Protein AF-X1KJU6-F1 (afdb_monomer_lite)

Structure (mmCIF, N/CA/C/O backbone):
data_AF-X1KJU6-F1
#
_entry.id   AF-X1KJU6-F1
#
loop_
_atom_site.group_PDB
_atom_site.id
_atom_site.type_symbol
_atom_site.label_atom_id
_atom_site.label_alt_id
_atom_site.label_comp_id
_atom_site.label_asym_id
_atom_site.label_entity_id
_atom_site.label_seq_id
_atom_site.pdbx_PDB_ins_code
_atom_site.Cartn_x
_atom_site.Cartn_y
_atom_site.Cartn_z
_atom_site.occupancy
_atom_site.B_iso_or_equiv
_atom_site.auth_seq_id
_atom_site.auth_comp_id
_atom_site.auth_asym_id
_atom_site.auth_atom_id
_atom_site.pdbx_PDB_model_num
ATOM 1 N N . GLN A 1 1 ? 4.885 -14.874 -15.066 1.00 65.81 1 GLN A N 1
ATOM 2 C CA . GLN A 1 1 ? 6.032 -14.267 -14.333 1.00 65.81 1 GLN A CA 1
ATOM 3 C C . GLN A 1 1 ? 6.355 -12.869 -14.890 1.00 65.81 1 GLN A C 1
ATOM 5 O O . GLN A 1 1 ? 7.406 -12.299 -14.605 1.00 65.81 1 GLN A O 1
ATOM 10 N N . ASP A 1 2 ? 5.419 -12.268 -15.626 1.00 92.44 2 ASP A N 1
ATOM 11 C CA . ASP A 1 2 ? 5.737 -11.310 -16.692 1.00 92.44 2 ASP A CA 1
ATOM 12 C C . ASP A 1 2 ? 5.614 -9.852 -16.252 1.00 92.44 2 ASP A C 1
ATOM 14 O O . ASP A 1 2 ? 6.088 -8.959 -16.947 1.00 92.44 2 ASP A O 1
ATOM 18 N N . ALA A 1 3 ? 5.067 -9.617 -15.056 1.00 94.62 3 ALA A N 1
ATOM 19 C CA . ALA A 1 3 ? 4.995 -8.293 -14.456 1.00 94.62 3 ALA A CA 1
ATOM 20 C C . ALA A 1 3 ? 6.397 -7.721 -14.188 1.00 94.62 3 ALA A C 1
ATOM 22 O O . ALA A 1 3 ? 7.295 -8.429 -13.706 1.00 94.62 3 ALA A O 1
ATOM 23 N N . ASP A 1 4 ? 6.566 -6.439 -14.496 1.00 94.38 4 ASP A N 1
ATOM 24 C CA . ASP A 1 4 ? 7.745 -5.638 -14.159 1.00 94.38 4 ASP A CA 1
ATOM 25 C C . ASP A 1 4 ? 7.725 -5.176 -12.698 1.00 94.38 4 ASP A C 1
ATOM 27 O O . ASP A 1 4 ? 8.764 -5.183 -12.038 1.00 94.38 4 ASP A O 1
ATOM 31 N N . LEU A 1 5 ? 6.534 -4.852 -12.192 1.00 95.12 5 LEU A N 1
ATOM 32 C CA . LEU A 1 5 ? 6.279 -4.373 -10.839 1.00 95.12 5 LEU A CA 1
ATOM 33 C C . LEU A 1 5 ? 5.124 -5.168 -10.221 1.00 95.12 5 LEU A C 1
ATOM 35 O O . LEU A 1 5 ? 4.098 -5.379 -10.868 1.00 95.12 5 LEU A O 1
ATOM 39 N N . VAL A 1 6 ? 5.288 -5.608 -8.975 1.00 96.94 6 VAL A N 1
ATOM 40 C CA . VAL A 1 6 ? 4.221 -6.227 -8.177 1.00 96.94 6 VAL A CA 1
ATOM 41 C C . VAL A 1 6 ? 4.194 -5.550 -6.820 1.00 96.94 6 VAL A C 1
ATOM 43 O O . VAL A 1 6 ? 5.193 -5.567 -6.101 1.00 96.94 6 VAL A O 1
ATOM 46 N N . LEU A 1 7 ? 3.041 -4.982 -6.482 1.00 96.62 7 LEU A N 1
ATOM 47 C CA . LEU A 1 7 ? 2.791 -4.315 -5.213 1.00 96.62 7 LEU A CA 1
ATOM 48 C C . LEU A 1 7 ? 1.736 -5.090 -4.429 1.00 96.62 7 LEU A C 1
ATOM 50 O O . LEU A 1 7 ? 0.770 -5.590 -5.008 1.00 96.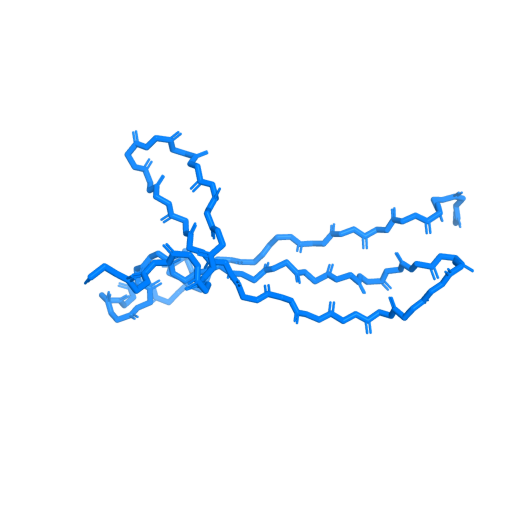62 7 LEU A O 1
ATOM 54 N N . SER A 1 8 ? 1.900 -5.146 -3.114 1.00 96.94 8 SER A N 1
ATOM 55 C CA . SER A 1 8 ? 0.846 -5.566 -2.195 1.00 96.94 8 SER A CA 1
ATOM 56 C C . SER A 1 8 ? 0.494 -4.425 -1.258 1.00 96.94 8 SER A C 1
ATOM 58 O O . SER A 1 8 ? 1.371 -3.701 -0.796 1.00 96.94 8 SER A O 1
ATOM 60 N N . LEU A 1 9 ? -0.800 -4.291 -0.984 1.00 95.56 9 LEU A N 1
ATOM 61 C CA . LEU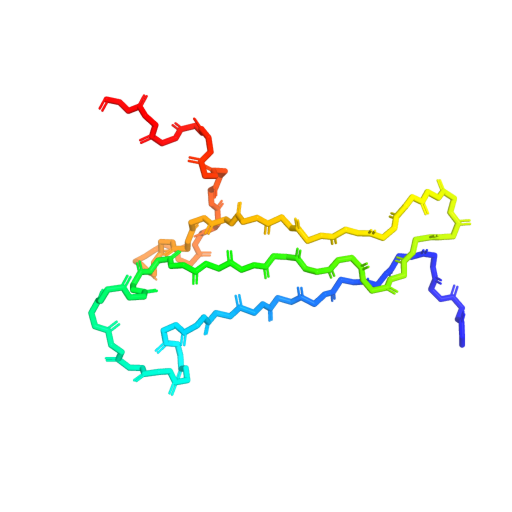 A 1 9 ? -1.330 -3.372 0.010 1.00 95.56 9 LEU A CA 1
ATOM 62 C C . LEU A 1 9 ? -1.669 -4.156 1.267 1.00 95.56 9 LEU A C 1
ATOM 64 O O . LEU A 1 9 ? -2.404 -5.144 1.205 1.00 95.56 9 LEU A O 1
ATOM 68 N N . TYR A 1 10 ? -1.162 -3.690 2.399 1.00 96.06 10 TYR A N 1
ATOM 69 C CA . TYR A 1 10 ? -1.439 -4.272 3.698 1.00 96.06 10 TYR A CA 1
ATOM 70 C C . TYR A 1 10 ? -1.991 -3.208 4.646 1.00 96.06 10 TYR A C 1
ATOM 72 O O . TYR A 1 10 ? -1.490 -2.090 4.709 1.00 96.06 10 TYR A O 1
ATOM 80 N N . ARG A 1 11 ? -3.067 -3.541 5.361 1.00 94.88 11 ARG A N 1
ATOM 81 C CA . ARG A 1 11 ? -3.742 -2.649 6.311 1.00 94.88 11 ARG A CA 1
ATOM 82 C C . ARG A 1 11 ? -3.867 -3.365 7.645 1.00 94.88 11 ARG A C 1
ATOM 84 O O . ARG A 1 11 ? -4.758 -4.199 7.795 1.00 94.88 11 ARG A O 1
ATOM 91 N N . GLU A 1 12 ? -3.010 -3.016 8.599 1.00 93.19 12 GLU A N 1
ATOM 92 C CA . GLU A 1 12 ? -2.933 -3.684 9.908 1.00 93.19 12 GLU A CA 1
ATOM 93 C C . GLU A 1 12 ? -4.291 -3.671 10.629 1.00 93.19 12 GLU A C 1
ATOM 95 O O . GLU A 1 12 ? -4.780 -4.718 11.047 1.00 93.19 12 GLU A O 1
ATOM 100 N N . TYR A 1 13 ? -4.974 -2.518 10.651 1.00 94.38 13 TYR A N 1
ATOM 101 C CA . TYR A 1 13 ? -6.279 -2.367 11.309 1.00 94.38 13 TYR A CA 1
ATOM 102 C C . TYR A 1 13 ? -7.339 -3.376 10.849 1.00 94.38 13 TYR A C 1
ATOM 104 O O . TYR A 1 13 ? -8.195 -3.765 11.640 1.00 94.38 13 TYR A O 1
ATOM 112 N N . TYR A 1 14 ? -7.308 -3.793 9.576 1.00 92.56 14 TYR A N 1
ATOM 113 C CA . TYR A 1 14 ? -8.296 -4.734 9.039 1.00 92.56 14 TYR A CA 1
ATOM 114 C C . TYR A 1 14 ? -8.198 -6.111 9.709 1.00 92.56 14 TYR A C 1
ATOM 116 O O . TYR A 1 14 ? -9.210 -6.787 9.871 1.00 92.56 14 TYR A O 1
ATOM 124 N N . TYR A 1 15 ? -6.992 -6.504 10.117 1.00 93.31 15 TYR A N 1
ATOM 125 C CA . TYR A 1 15 ? -6.728 -7.790 10.753 1.00 93.31 15 TYR A CA 1
ATOM 126 C C . TYR A 1 15 ? -6.677 -7.681 12.276 1.00 93.31 15 TYR A C 1
ATOM 128 O O . TYR A 1 15 ? -7.183 -8.564 12.967 1.00 93.31 15 TYR A O 1
ATOM 136 N N . SER A 1 16 ? -6.084 -6.608 12.807 1.00 95.00 16 SER A N 1
ATOM 137 C CA . SER A 1 16 ? -5.888 -6.444 14.249 1.00 95.00 16 SER A CA 1
ATOM 138 C C . SER A 1 16 ? -7.142 -5.934 14.966 1.00 95.00 16 SER A C 1
ATOM 140 O O . SER A 1 16 ? -7.376 -6.280 16.123 1.00 95.00 16 SER A O 1
ATOM 142 N N . GLY A 1 17 ? -7.945 -5.093 14.302 1.00 93.44 17 GLY A N 1
ATOM 143 C CA . GLY A 1 17 ? -9.092 -4.399 14.894 1.00 93.44 17 GLY A CA 1
ATOM 144 C C . GLY A 1 17 ? -8.729 -3.394 15.995 1.00 93.44 17 GLY A C 1
ATOM 145 O O . GLY A 1 17 ? -9.627 -2.851 16.644 1.00 93.44 17 GLY A O 1
ATOM 146 N N . LYS A 1 18 ? -7.437 -3.135 16.233 1.00 95.31 18 LYS A N 1
ATOM 147 C CA . LYS A 1 18 ? -6.989 -2.314 17.358 1.00 95.31 18 LYS A CA 1
ATOM 148 C C . LYS A 1 18 ? -6.990 -0.821 17.012 1.00 95.31 18 LYS A C 1
ATOM 150 O O . LYS A 1 18 ? -6.528 -0.452 15.931 1.00 95.31 18 LYS A O 1
ATOM 155 N N . PRO A 1 19 ? -7.487 0.067 17.892 1.00 92.31 19 PRO A N 1
ATOM 156 C CA . PRO A 1 19 ? -7.558 1.502 17.611 1.00 92.31 19 PRO A CA 1
ATOM 157 C C . PRO A 1 19 ? -6.216 2.144 17.232 1.00 92.31 19 PRO A C 1
ATOM 159 O O . PRO A 1 19 ? -6.200 3.028 16.382 1.00 92.31 19 PRO A O 1
ATOM 162 N N . GLU A 1 20 ? -5.104 1.686 17.810 1.00 92.38 20 GLU A N 1
ATOM 163 C CA . GLU A 1 20 ? -3.749 2.183 17.538 1.00 92.38 20 GLU A CA 1
ATOM 164 C C . GLU A 1 20 ? -3.244 1.899 16.119 1.00 92.38 20 GLU A C 1
ATOM 166 O O . GLU A 1 20 ? -2.275 2.516 15.680 1.00 92.38 20 GLU A O 1
ATOM 171 N N . ASP A 1 21 ? -3.881 0.975 15.400 1.00 93.25 21 ASP A N 1
ATOM 172 C CA . ASP A 1 21 ? -3.530 0.629 14.024 1.00 93.25 21 ASP A CA 1
ATOM 173 C C . ASP A 1 21 ? -4.403 1.354 13.002 1.00 93.25 21 ASP A C 1
ATOM 175 O O . ASP A 1 21 ? -4.201 1.203 11.793 1.00 93.25 21 ASP A O 1
ATOM 179 N N . ARG A 1 22 ? -5.373 2.158 13.459 1.00 91.88 22 ARG A N 1
ATOM 180 C CA . ARG A 1 22 ? -6.224 2.942 12.564 1.00 91.88 22 ARG A CA 1
ATOM 181 C C . ARG A 1 22 ? -5.371 3.840 11.684 1.00 91.88 22 ARG A C 1
ATOM 183 O O . ARG A 1 22 ? -4.496 4.559 12.148 1.00 91.88 22 ARG A O 1
ATOM 190 N N . GLY A 1 23 ? -5.653 3.768 10.392 1.00 91.94 23 GLY A N 1
ATOM 191 C CA . GLY A 1 23 ? -4.922 4.510 9.380 1.00 91.94 23 GLY A CA 1
ATOM 192 C C . GLY A 1 23 ? -3.566 3.920 9.005 1.00 91.94 23 GLY A C 1
ATOM 193 O O . GLY A 1 23 ? -3.058 4.307 7.966 1.00 91.94 23 GLY A O 1
ATOM 194 N N . LYS A 1 24 ? -2.997 2.949 9.732 1.00 94.50 24 LYS A N 1
ATOM 195 C CA . LYS A 1 24 ? -1.739 2.320 9.301 1.00 94.50 24 LYS A CA 1
ATOM 196 C C . LYS A 1 24 ? -1.961 1.479 8.048 1.00 94.50 24 LYS A C 1
ATOM 198 O O . LYS A 1 24 ? -2.783 0.553 8.037 1.00 94.50 24 LYS A O 1
ATOM 203 N N . ALA A 1 25 ? -1.202 1.782 7.006 1.00 95.62 25 ALA A N 1
ATOM 204 C CA . ALA A 1 25 ? -1.112 0.977 5.804 1.00 95.62 25 ALA A CA 1
ATOM 205 C C . ALA A 1 25 ? 0.348 0.843 5.367 1.00 95.62 25 ALA A C 1
ATOM 207 O O . ALA A 1 25 ? 1.150 1.738 5.591 1.00 95.62 25 ALA A O 1
ATOM 208 N N . GLU A 1 26 ? 0.677 -0.269 4.724 1.00 95.69 26 GLU A N 1
ATOM 209 C CA . GLU A 1 26 ? 1.996 -0.528 4.151 1.00 95.69 26 GLU A CA 1
ATOM 210 C C . GLU A 1 26 ? 1.824 -0.884 2.669 1.00 95.69 26 GLU A C 1
ATOM 212 O O . GLU A 1 26 ? 0.979 -1.713 2.301 1.00 95.69 26 GLU A O 1
ATOM 217 N N . VAL A 1 27 ? 2.624 -0.253 1.811 1.00 96.12 27 VAL A N 1
ATOM 218 C CA . VAL A 1 27 ? 2.854 -0.696 0.433 1.00 96.12 27 VAL A CA 1
ATOM 219 C C . VAL A 1 27 ? 4.126 -1.519 0.408 1.00 96.12 27 VAL A C 1
ATOM 221 O O . VAL A 1 27 ? 5.196 -1.042 0.772 1.00 96.12 27 VAL A O 1
ATOM 224 N N . ILE A 1 28 ? 4.014 -2.748 -0.083 1.00 97.12 28 ILE A N 1
ATOM 225 C CA . ILE A 1 28 ? 5.135 -3.675 -0.205 1.00 97.12 28 ILE A CA 1
ATOM 226 C C . ILE A 1 28 ? 5.454 -3.856 -1.681 1.00 97.12 28 ILE A C 1
ATOM 228 O O . ILE A 1 28 ? 4.632 -4.369 -2.447 1.00 97.12 28 ILE A O 1
ATOM 232 N N . ILE A 1 29 ? 6.665 -3.482 -2.080 1.00 97.44 29 ILE A N 1
ATOM 233 C CA . ILE A 1 29 ? 7.189 -3.736 -3.418 1.00 97.44 29 ILE A CA 1
ATOM 234 C C . ILE A 1 29 ? 7.739 -5.162 -3.445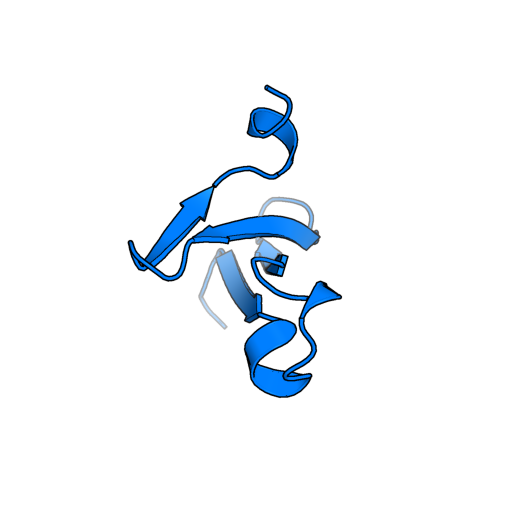 1.00 97.44 29 ILE A C 1
ATOM 236 O O . ILE A 1 29 ? 8.911 -5.395 -3.175 1.00 97.44 29 ILE A O 1
ATOM 240 N N . ASN A 1 30 ? 6.896 -6.135 -3.788 1.00 96.81 30 ASN A N 1
ATOM 241 C CA . ASN A 1 30 ? 7.297 -7.546 -3.852 1.00 96.81 30 ASN A CA 1
ATOM 242 C C . ASN A 1 30 ? 8.186 -7.863 -5.058 1.00 96.81 30 ASN A C 1
ATOM 244 O O . ASN A 1 30 ? 8.968 -8.811 -5.033 1.00 96.81 30 ASN A O 1
ATOM 248 N N . LYS A 1 31 ? 8.038 -7.104 -6.147 1.00 96.50 31 LYS A N 1
ATOM 249 C CA . LYS A 1 31 ? 8.853 -7.267 -7.351 1.00 96.50 31 LYS A CA 1
ATOM 250 C C . LYS A 1 31 ? 9.079 -5.923 -8.007 1.00 96.50 31 LYS A C 1
ATOM 252 O O . LYS A 1 31 ? 8.113 -5.215 -8.260 1.00 96.50 31 LYS A O 1
ATOM 257 N N . GLN A 1 32 ? 10.325 -5.643 -8.363 1.00 96.88 32 GLN A N 1
ATOM 258 C CA . GLN A 1 32 ? 10.716 -4.509 -9.190 1.00 96.88 32 GLN A CA 1
ATOM 259 C C . GLN A 1 32 ? 11.828 -4.974 -10.140 1.00 96.88 32 GLN A C 1
ATOM 261 O O . GLN A 1 32 ? 12.926 -5.301 -9.703 1.00 96.88 32 GL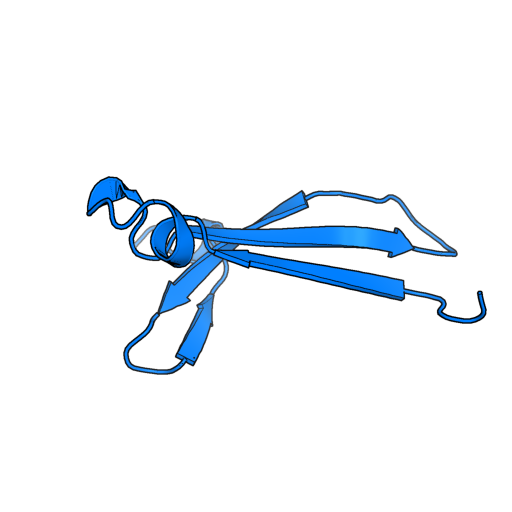N A O 1
ATOM 266 N N . ARG A 1 33 ? 11.559 -5.063 -11.451 1.00 95.19 33 ARG A N 1
ATOM 267 C CA . ARG A 1 33 ? 12.519 -5.628 -12.429 1.00 95.19 33 ARG A CA 1
ATOM 268 C C . ARG A 1 33 ? 13.796 -4.790 -12.555 1.00 95.19 33 ARG A C 1
ATOM 270 O O . ARG A 1 33 ? 14.842 -5.323 -12.916 1.00 95.19 33 ARG A O 1
ATOM 277 N N . ARG A 1 34 ? 13.708 -3.483 -12.296 1.00 94.50 34 ARG A N 1
ATOM 278 C CA . ARG A 1 34 ? 14.812 -2.521 -12.457 1.00 94.50 34 ARG A CA 1
ATOM 279 C C . ARG A 1 34 ? 14.981 -1.627 -11.231 1.00 94.50 34 ARG A C 1
ATOM 281 O O . ARG A 1 34 ? 15.032 -0.410 -11.354 1.00 94.50 34 ARG A O 1
ATOM 288 N N . GLY A 1 35 ? 15.026 -2.217 -10.045 1.00 94.81 35 GLY A N 1
ATOM 289 C CA . GLY A 1 35 ? 15.154 -1.443 -8.817 1.00 94.81 35 GLY A CA 1
ATOM 290 C C . GLY A 1 35 ? 15.014 -2.300 -7.567 1.00 94.81 35 GLY A C 1
ATOM 291 O O . GLY A 1 35 ? 14.794 -3.508 -7.675 1.00 94.81 35 GLY A O 1
ATOM 292 N N . PRO A 1 36 ? 15.163 -1.684 -6.389 1.00 96.12 36 PRO A N 1
ATOM 293 C CA . PRO A 1 36 ? 15.020 -2.381 -5.126 1.00 96.12 36 PRO A CA 1
ATOM 294 C C . PRO A 1 36 ? 13.558 -2.746 -4.848 1.00 96.12 36 PRO A C 1
ATOM 296 O O . PRO A 1 36 ? 12.618 -2.103 -5.322 1.00 96.12 36 PRO A O 1
ATOM 299 N N . THR A 1 37 ? 13.389 -3.790 -4.049 1.00 96.75 37 THR A N 1
ATOM 300 C CA . THR A 1 37 ? 12.157 -4.080 -3.318 1.00 96.75 37 THR A CA 1
ATOM 301 C C . THR A 1 37 ? 12.251 -3.419 -1.954 1.00 96.75 37 THR A C 1
ATOM 303 O O . THR A 1 37 ? 13.283 -3.548 -1.298 1.00 96.75 37 THR A O 1
ATOM 306 N N . ASP A 1 38 ? 11.188 -2.755 -1.525 1.00 96.06 38 ASP A N 1
ATOM 307 C CA . ASP A 1 38 ? 11.120 -2.119 -0.217 1.00 96.06 38 ASP A CA 1
ATOM 308 C C . ASP A 1 38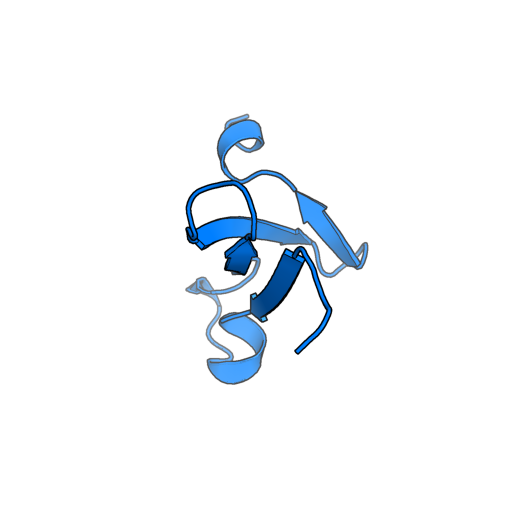 ? 9.674 -2.056 0.282 1.00 96.06 38 ASP A C 1
ATOM 310 O O . ASP A 1 38 ? 8.728 -2.393 -0.445 1.00 96.06 38 ASP A O 1
ATOM 314 N N . LYS A 1 39 ? 9.517 -1.635 1.530 1.00 95.44 39 LYS A N 1
ATOM 315 C CA . LYS A 1 39 ? 8.243 -1.401 2.193 1.00 95.44 39 LYS A CA 1
ATOM 316 C C . LYS A 1 39 ? 8.132 0.070 2.547 1.00 95.44 39 LYS A C 1
ATOM 318 O O . LYS A 1 39 ? 9.053 0.640 3.118 1.00 95.44 39 LYS A O 1
ATOM 323 N N . LEU A 1 40 ? 6.999 0.669 2.208 1.00 93.94 40 LEU A N 1
ATOM 324 C CA . LEU A 1 40 ? 6.716 2.065 2.505 1.00 93.94 40 LEU A CA 1
ATOM 325 C C . LEU A 1 40 ? 5.472 2.162 3.376 1.00 93.94 40 LEU A C 1
ATOM 327 O O . LEU A 1 40 ? 4.432 1.580 3.054 1.00 93.94 40 LEU A O 1
ATOM 331 N N . ASP A 1 41 ? 5.587 2.934 4.449 1.00 94.62 41 ASP A N 1
ATOM 332 C CA . ASP A 1 41 ? 4.468 3.238 5.326 1.00 94.62 41 ASP A CA 1
ATOM 333 C C . ASP A 1 41 ? 3.606 4.356 4.737 1.00 94.62 41 ASP A C 1
ATOM 335 O O . ASP A 1 41 ? 4.102 5.404 4.326 1.00 94.62 41 ASP A O 1
ATOM 339 N N . LEU A 1 42 ? 2.295 4.150 4.768 1.00 94.44 42 LEU A N 1
ATOM 340 C CA . LEU A 1 42 ? 1.275 5.088 4.319 1.00 94.44 42 LEU A CA 1
ATOM 341 C C . LEU A 1 42 ? 0.218 5.297 5.403 1.00 94.44 42 LEU A C 1
ATOM 343 O O . LEU A 1 42 ? 0.036 4.473 6.306 1.00 94.44 42 LEU A O 1
ATOM 347 N N . ILE A 1 43 ? -0.545 6.377 5.251 1.00 94.44 43 ILE A N 1
ATOM 348 C CA . ILE A 1 43 ? -1.756 6.633 6.027 1.00 94.44 43 ILE A CA 1
ATOM 349 C C . ILE A 1 43 ? -2.985 6.354 5.161 1.00 94.44 43 ILE A C 1
ATOM 351 O O . ILE A 1 43 ? -3.124 6.898 4.072 1.00 94.44 43 ILE A O 1
ATOM 355 N N . PHE A 1 44 ? -3.899 5.510 5.636 1.00 95.06 44 PHE A N 1
ATOM 356 C CA . PHE A 1 44 ? -5.174 5.213 4.987 1.00 95.06 44 PHE A CA 1
ATOM 357 C C . PHE A 1 44 ? -6.335 5.946 5.666 1.00 95.06 44 PHE A C 1
ATOM 359 O O . PHE A 1 44 ? -6.742 5.601 6.777 1.00 95.06 44 PHE A O 1
ATOM 366 N N . ILE A 1 45 ? -6.930 6.902 4.960 1.00 94.56 45 ILE A N 1
ATOM 367 C CA . ILE A 1 45 ? -8.099 7.660 5.409 1.00 94.56 45 ILE A CA 1
ATOM 368 C C . ILE A 1 45 ? -9.360 6.945 4.923 1.00 94.56 45 ILE A C 1
ATOM 370 O O . ILE A 1 45 ? -9.712 6.981 3.738 1.00 94.56 45 ILE A O 1
ATOM 374 N N . SER A 1 46 ? -10.033 6.260 5.846 1.00 92.06 46 SER A N 1
ATOM 375 C CA . SER A 1 46 ? -11.150 5.359 5.543 1.00 92.06 46 SER A CA 1
ATOM 376 C C . SER A 1 46 ? -12.383 6.063 4.986 1.00 92.06 46 SER A C 1
ATOM 378 O O . SER A 1 46 ? -13.060 5.525 4.115 1.00 92.06 46 SER A O 1
ATOM 380 N N . GLU A 1 47 ? -12.617 7.288 5.439 1.00 93.94 47 GLU A N 1
ATOM 381 C CA . GLU A 1 47 ? -13.731 8.160 5.092 1.00 93.94 47 GLU A CA 1
ATOM 382 C C . GLU A 1 47 ? -13.724 8.517 3.604 1.00 93.94 47 GLU A C 1
ATOM 384 O O . GLU A 1 47 ? -14.778 8.705 3.001 1.00 93.94 47 GLU A O 1
ATOM 389 N N . TYR A 1 48 ? -12.533 8.561 3.001 1.00 96.00 48 TYR A N 1
ATOM 390 C CA . TYR A 1 48 ? -12.337 8.914 1.596 1.00 96.00 48 TYR A CA 1
ATOM 391 C C . TYR A 1 48 ? -11.754 7.769 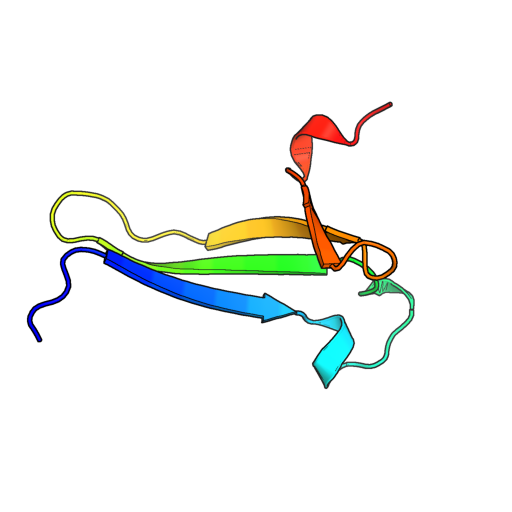0.766 1.00 96.00 48 TYR A C 1
ATOM 393 O O . TYR A 1 48 ? -11.530 7.942 -0.429 1.00 96.00 48 TYR A O 1
ATOM 401 N N . THR A 1 49 ? -11.493 6.607 1.379 1.00 94.44 49 THR A N 1
ATOM 402 C CA . THR A 1 49 ? -10.762 5.487 0.756 1.00 94.44 49 THR A CA 1
ATOM 403 C C . THR A 1 49 ? -9.457 5.966 0.098 1.00 94.44 49 THR A C 1
ATOM 405 O O . THR A 1 49 ? -9.145 5.619 -1.041 1.00 94.44 49 THR A O 1
ATOM 408 N N . ARG A 1 50 ? -8.705 6.823 0.800 1.00 93.81 50 ARG A N 1
ATOM 409 C CA . ARG A 1 50 ? -7.509 7.500 0.273 1.00 93.81 50 ARG A CA 1
ATOM 410 C C . ARG A 1 50 ? -6.257 7.067 1.024 1.00 93.81 50 ARG A C 1
ATOM 412 O O . ARG A 1 50 ? -6.310 6.873 2.233 1.00 93.81 50 ARG A O 1
ATOM 419 N N . PHE A 1 51 ? -5.146 6.954 0.300 1.00 93.81 51 PHE A N 1
ATOM 420 C CA . PHE A 1 51 ? -3.815 6.809 0.879 1.00 93.81 51 PHE A CA 1
ATOM 421 C C . PHE A 1 51 ? -3.068 8.139 0.787 1.00 93.81 51 PHE A C 1
ATOM 423 O O . PHE A 1 51 ? -3.119 8.791 -0.256 1.00 93.81 51 PHE A O 1
ATOM 430 N N . GLU A 1 52 ? -2.397 8.520 1.865 1.00 92.69 52 GLU A N 1
ATOM 431 C CA . GLU A 1 52 ? -1.541 9.701 1.951 1.00 92.69 52 GLU A CA 1
ATOM 432 C C . GLU A 1 52 ? -0.148 9.301 2.444 1.00 92.69 52 GLU A C 1
ATOM 434 O O . GLU A 1 52 ? 0.016 8.279 3.124 1.00 92.69 52 GLU A O 1
ATOM 439 N N . ASP A 1 53 ? 0.855 10.093 2.071 1.00 89.56 53 ASP A N 1
ATOM 440 C CA . ASP A 1 53 ? 2.227 9.891 2.526 1.00 89.56 53 ASP A CA 1
ATOM 441 C C . ASP A 1 53 ? 2.314 10.106 4.032 1.00 89.56 53 ASP A C 1
ATOM 443 O O . ASP A 1 53 ? 1.820 11.098 4.571 1.00 89.56 53 ASP A O 1
ATOM 447 N N . ARG A 1 54 ? 2.997 9.187 4.716 1.00 80.81 54 ARG A N 1
ATOM 448 C CA . ARG A 1 54 ? 3.192 9.281 6.163 1.00 80.81 54 ARG A CA 1
ATOM 449 C C . ARG A 1 54 ? 4.001 10.519 6.568 1.00 80.81 54 ARG A C 1
ATOM 451 O O . ARG A 1 54 ? 3.756 11.064 7.637 1.00 80.81 54 ARG A O 1
ATOM 458 N N . GLU A 1 55 ? 4.927 10.969 5.722 1.00 71.25 55 GLU A N 1
ATOM 459 C CA . GLU A 1 55 ? 5.809 12.114 6.001 1.00 71.25 55 GLU A CA 1
ATOM 460 C C . GLU A 1 55 ? 5.150 13.480 5.750 1.00 71.25 55 GLU A C 1
ATOM 462 O O . GLU A 1 55 ? 5.528 14.467 6.371 1.00 71.25 55 GLU A O 1
ATOM 467 N N . LEU A 1 56 ? 4.126 13.557 4.894 1.00 59.66 56 LEU A N 1
ATOM 468 C CA . LEU A 1 56 ? 3.385 14.800 4.623 1.00 59.66 56 LEU A CA 1
ATOM 469 C C . LEU A 1 56 ? 2.338 15.131 5.706 1.00 59.66 56 LEU A C 1
ATOM 471 O O . LEU A 1 56 ? 1.646 16.143 5.602 1.00 59.66 56 LEU A O 1
ATOM 475 N N . GLY A 1 57 ? 2.224 14.283 6.733 1.00 50.50 57 GLY A N 1
ATOM 476 C CA . GLY A 1 57 ? 1.263 14.389 7.832 1.00 50.50 57 GLY A CA 1
ATOM 477 C C . GLY A 1 57 ? 1.789 15.037 9.119 1.00 50.50 57 GLY A C 1
ATOM 478 O O . GLY A 1 57 ? 1.081 14.988 10.123 1.00 50.50 57 GLY A O 1
ATOM 479 N N . GLU A 1 58 ? 2.989 15.628 9.127 1.00 45.84 58 GLU A N 1
ATOM 480 C CA . GLU A 1 58 ? 3.372 16.573 10.187 1.00 45.84 58 GLU A CA 1
ATOM 481 C C . GLU A 1 58 ? 2.805 17.963 9.852 1.00 45.84 58 GLU A C 1
ATOM 483 O O . GLU A 1 58 ? 3.414 18.742 9.117 1.00 45.84 58 GLU A O 1
ATOM 488 N N . ILE A 1 59 ? 1.609 18.252 10.373 1.00 48.84 59 ILE A N 1
ATOM 489 C CA . ILE A 1 59 ? 1.063 19.614 10.501 1.00 48.84 59 ILE A CA 1
ATOM 490 C C . ILE A 1 59 ? 1.149 20.020 11.970 1.00 48.84 59 ILE A C 1
ATOM 492 O O . ILE A 1 59 ? 0.754 19.186 12.819 1.00 48.84 59 ILE A O 1
#

Secondary structure (DSSP, 8-state):
---SEEEEEE-HHHHH--GGGTTEEEEEEEEETTS---EEEEEEETTTTEEEESGGG--

Foldseek 3Di:
DPDQWDKDKDQPCVPVVDPVSQQWIKIWTPHHNPDDTDIAIWGQDPVVRDTDHPVVPPD

pLDDT: mean 90.58, std 11.92, range [45.84, 97.44]

Organism: NCBI:txid412755

InterPro domains:
  IPR007694 DNA helicase, DnaB-like, C-terminal [PF03796] (1-53)
  IPR007694 DNA helicase, DnaB-like, C-terminal [PS51199] (1-58)
  IPR027417 P-loop containing nucleoside triphosphate hydrolase [G3DSA:3.40.50.300] (1-56)

Sequence (59 aa):
QDADLVLSLYREYYYSGKPEDRGKAEVIINKQRRGPTDKLDLIFISEYTRFEDRELGEI

Radius of gyration: 13.31 Å; chains: 1; bounding box: 29×34×34 Å